Protein AF-0000000065937786 (afdb_homodimer)

Secondary structure (DSSP, 8-state):
--PEEPPTTSHHHHHTT-BS-GGG---TTPPTT--GGGBTTBS-TT--SEEEBTT-TTEEEETT-B-TT--B--/--PEEPPTTSHHHHHTT-BS-GGG---TTPPTT--GGGBTTBS-TT--SEEEBTT-TTEEEETT-B-TT--B--

pLDDT: mean 95.18, std 6.73, range [53.38, 98.88]

Sequence (148 aa):
AELERLSEDDATAQALSYTHDASGVTHDSYQEGSRCSNCLLYSNPDAKDWGPCSVFPKHLVAEGGWCTAWVGRGAELERLSEDDATAQALSYTHDASGVTHDSYQEGSRCSNCLLYSNPDAKDWGPCSVFPKHLVAEGGWCTAWVGRG

Solvent-accessible surface area (backbone atoms only — not comparable to full-atom values): 8343 Å² total; per-residue (Å²): 129,86,64,46,73,60,53,64,80,37,70,65,30,51,75,36,60,34,38,64,55,34,90,73,68,78,54,88,85,65,52,89,90,58,25,29,55,54,17,58,48,31,70,45,69,80,47,63,72,50,26,44,28,48,80,41,80,74,24,22,41,35,30,53,4,32,43,63,48,59,31,71,56,124,131,86,63,47,74,60,54,65,79,37,69,68,30,49,75,36,60,34,39,65,54,34,91,74,68,79,57,88,84,66,54,90,89,58,25,30,55,54,17,59,48,29,69,45,69,80,47,66,72,49,26,45,29,49,80,42,80,76,25,22,41,36,28,52,4,31,43,62,48,60,33,70,57,126

Structure (mmCIF, N/CA/C/O backbone):
data_AF-0000000065937786-model_v1
#
loop_
_entity.id
_entity.type
_entity.pdbx_description
1 polymer 'High-potential iron-sulfur protein isozyme 2'
#
loop_
_atom_site.group_PDB
_atom_site.id
_atom_site.type_symbol
_atom_site.label_atom_id
_atom_site.label_alt_id
_atom_site.label_comp_id
_atom_site.label_asym_id
_atom_site.label_entity_id
_atom_site.label_seq_id
_atom_site.pdbx_PDB_ins_code
_atom_site.Cartn_x
_atom_site.Cartn_y
_atom_site.Cartn_z
_atom_site.occupancy
_atom_site.B_iso_or_equiv
_atom_site.auth_seq_id
_atom_site.auth_comp_id
_atom_site.auth_asym_id
_atom_site.auth_atom_id
_atom_site.pdbx_PDB_model_num
ATOM 1 N N . ALA A 1 1 ? 18.547 14.867 -1.428 1 53.56 1 ALA A N 1
ATOM 2 C CA . ALA A 1 1 ? 17.734 16.078 -1.49 1 53.56 1 ALA A CA 1
ATOM 3 C C . ALA A 1 1 ? 16.484 15.938 -0.627 1 53.56 1 ALA A C 1
ATOM 5 O O . ALA A 1 1 ? 15.977 14.828 -0.422 1 53.56 1 ALA A O 1
ATOM 6 N N . GLU A 1 2 ? 16.078 16.906 0.134 1 79.88 2 GLU A N 1
ATOM 7 C CA . GLU A 1 2 ? 14.938 16.859 1.046 1 79.88 2 GLU A CA 1
ATOM 8 C C . GLU A 1 2 ? 13.633 16.609 0.29 1 79.88 2 GLU A C 1
ATOM 10 O O . GLU A 1 2 ? 13.344 17.297 -0.7 1 79.88 2 GLU A O 1
ATOM 15 N N . LEU A 1 3 ? 12.992 15.547 0.457 1 91.69 3 LEU A N 1
ATOM 16 C CA . LEU A 1 3 ? 11.75 15.258 -0.248 1 91.69 3 LEU A CA 1
ATOM 17 C C . LEU A 1 3 ? 10.688 16.297 0.075 1 91.69 3 LEU A C 1
ATOM 19 O O . LEU A 1 3 ? 10.625 16.797 1.199 1 91.69 3 LEU A O 1
ATOM 23 N N . GLU A 1 4 ? 9.93 16.75 -0.916 1 97.12 4 GLU A N 1
ATOM 24 C CA . GLU A 1 4 ? 8.844 17.703 -0.736 1 97.12 4 GLU A CA 1
ATOM 25 C C . GLU A 1 4 ? 7.598 17.031 -0.17 1 97.12 4 GLU A C 1
ATOM 27 O O . GLU A 1 4 ? 7.434 15.812 -0.294 1 97.12 4 GLU A O 1
ATOM 32 N N . ARG A 1 5 ? 6.754 17.875 0.483 1 98.38 5 ARG A N 1
ATOM 33 C CA . ARG A 1 5 ? 5.461 17.406 0.96 1 98.38 5 ARG A CA 1
ATOM 34 C C . ARG A 1 5 ? 4.527 17.094 -0.206 1 98.38 5 ARG A C 1
ATOM 36 O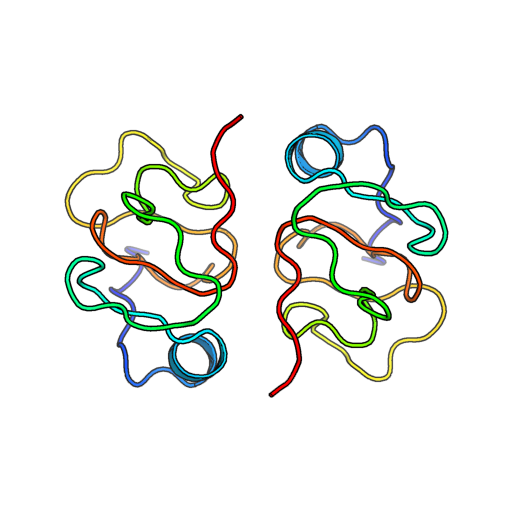 O . ARG A 1 5 ? 4.477 17.844 -1.184 1 98.38 5 ARG A O 1
ATOM 43 N N . LEU A 1 6 ? 3.865 15.984 -0.044 1 98.56 6 LEU A N 1
ATOM 44 C CA . LEU A 1 6 ? 2.895 15.609 -1.065 1 98.56 6 LEU A CA 1
ATOM 45 C C . LEU A 1 6 ? 1.737 16.594 -1.111 1 98.56 6 LEU A C 1
ATOM 47 O O . LEU A 1 6 ? 1.203 16.984 -0.069 1 98.56 6 LEU A O 1
ATOM 51 N N . SER A 1 7 ? 1.433 17.094 -2.352 1 98.62 7 SER A N 1
ATOM 52 C CA . SER A 1 7 ? 0.224 17.875 -2.541 1 98.62 7 SER A CA 1
ATOM 53 C C . SER A 1 7 ? -1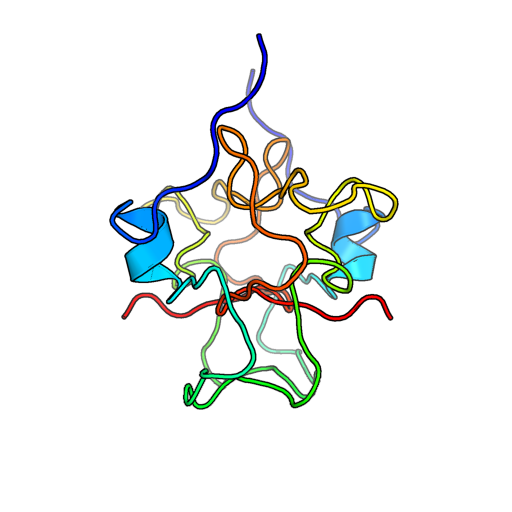.003 16.984 -2.709 1 98.62 7 SER A C 1
ATOM 55 O O . SER A 1 7 ? -0.942 15.961 -3.385 1 98.62 7 SER A O 1
ATOM 57 N N . GLU A 1 8 ? -2.164 17.391 -2.137 1 98.31 8 GLU A N 1
ATOM 58 C CA . GLU A 1 8 ? -3.41 16.656 -2.34 1 98.31 8 GLU A CA 1
ATOM 59 C C . GLU A 1 8 ? -3.902 16.797 -3.777 1 98.31 8 GLU A C 1
ATOM 61 O O . GLU A 1 8 ? -4.773 16.047 -4.215 1 98.31 8 GLU A O 1
ATOM 66 N N . ASP A 1 9 ? -3.268 17.688 -4.543 1 98 9 ASP A N 1
ATOM 67 C CA . ASP A 1 9 ? -3.633 17.891 -5.945 1 98 9 ASP A CA 1
ATOM 68 C C . ASP A 1 9 ? -2.787 17.016 -6.863 1 98 9 ASP A C 1
ATOM 70 O O . ASP A 1 9 ? -3.023 16.953 -8.07 1 98 9 ASP A O 1
ATOM 74 N N . ASP A 1 10 ? -1.775 16.359 -6.336 1 97.12 10 ASP A N 1
ATOM 75 C CA . ASP A 1 10 ? -1 15.391 -7.105 1 97.12 10 ASP A CA 1
ATOM 76 C C . ASP A 1 10 ? -1.903 14.328 -7.715 1 97.12 10 ASP A C 1
ATOM 78 O O . ASP A 1 10 ? -2.816 13.828 -7.055 1 97.12 10 ASP A O 1
ATOM 82 N N . ALA A 1 11 ? -1.604 13.906 -9.008 1 94.88 11 ALA A N 1
ATOM 83 C CA . ALA A 1 11 ? -2.463 12.961 -9.719 1 94.88 11 ALA A CA 1
ATOM 84 C C . ALA A 1 11 ? -2.537 11.625 -8.977 1 94.88 11 ALA A C 1
ATOM 86 O O . ALA A 1 11 ? -3.617 11.047 -8.836 1 94.88 11 ALA A O 1
ATOM 87 N N . THR A 1 12 ? -1.466 11.148 -8.492 1 94.06 12 THR A N 1
ATOM 88 C CA . THR A 1 12 ? -1.461 9.883 -7.766 1 94.06 12 THR A CA 1
ATOM 89 C C . THR A 1 12 ? -2.17 10.023 -6.422 1 94.06 12 THR A C 1
ATOM 91 O O . THR A 1 12 ? -2.902 9.125 -6 1 94.06 12 THR A O 1
ATOM 94 N N . ALA A 1 13 ? -1.98 11.133 -5.785 1 97.31 13 ALA A N 1
ATOM 95 C CA . ALA A 1 13 ? -2.68 11.398 -4.531 1 97.31 13 ALA A CA 1
ATOM 96 C C . ALA A 1 13 ? -4.191 11.352 -4.727 1 97.31 13 ALA A C 1
ATOM 98 O O . ALA A 1 13 ? -4.906 10.719 -3.943 1 97.31 13 ALA A O 1
ATOM 99 N N . GLN A 1 14 ? -4.613 11.992 -5.824 1 96.69 14 GLN A N 1
ATOM 100 C CA . GLN A 1 14 ? -6.043 12.008 -6.117 1 96.69 14 GLN A CA 1
ATOM 101 C C . GLN A 1 14 ? -6.547 10.602 -6.449 1 96.69 14 GLN A C 1
ATOM 103 O O . GLN A 1 14 ? -7.617 10.195 -5.984 1 96.69 14 GLN A O 1
ATOM 108 N N . ALA A 1 15 ? -5.77 9.852 -7.207 1 94.31 15 ALA A N 1
ATOM 109 C CA . ALA A 1 15 ? -6.152 8.5 -7.594 1 94.31 15 ALA A CA 1
ATOM 110 C C . ALA A 1 15 ? -6.309 7.598 -6.371 1 94.31 15 ALA A C 1
ATOM 112 O O . ALA A 1 15 ? -7.18 6.727 -6.34 1 94.31 15 ALA A O 1
ATOM 113 N N . LEU A 1 16 ? -5.605 7.891 -5.293 1 96.75 16 LEU A N 1
ATOM 114 C CA . LEU A 1 16 ? -5.621 7.07 -4.086 1 96.75 16 LEU A CA 1
ATOM 115 C C . LEU A 1 16 ? -6.449 7.727 -2.99 1 96.75 16 LEU A C 1
ATOM 117 O O . LEU A 1 16 ? -6.43 7.285 -1.839 1 96.75 16 LEU A O 1
ATOM 121 N N . SER A 1 17 ? -7.078 8.906 -3.248 1 97.56 17 SER A N 1
ATOM 122 C CA . SER A 1 17 ? -7.895 9.648 -2.293 1 97.56 17 SER A CA 1
ATOM 123 C C . SER A 1 17 ? -7.074 10.094 -1.088 1 97.56 17 SER A C 1
ATOM 125 O O . SER A 1 17 ? -7.551 10.039 0.048 1 97.56 17 SER A O 1
ATOM 127 N N . TYR A 1 18 ? -5.922 10.367 -1.372 1 98.25 18 TYR A N 1
ATOM 128 C CA . TYR A 1 18 ? -5.043 10.82 -0.297 1 98.25 18 TYR A CA 1
ATOM 129 C C . TYR A 1 18 ? -5.539 12.125 0.303 1 98.25 18 TYR A C 1
ATOM 131 O O . TYR A 1 18 ? -6 13.016 -0.419 1 98.25 18 TYR A O 1
ATOM 139 N N . THR A 1 19 ? -5.336 12.305 1.628 1 98.88 19 THR A N 1
ATOM 140 C CA . THR A 1 19 ? -5.609 13.531 2.367 1 98.88 19 THR A CA 1
ATOM 141 C C . THR A 1 19 ? -4.578 13.734 3.475 1 98.88 19 THR A C 1
ATOM 143 O O . THR A 1 19 ? -4.051 12.766 4.023 1 98.88 19 THR A O 1
ATOM 146 N N . HIS A 1 20 ? -4.32 15.023 3.846 1 98.75 20 HIS A N 1
ATOM 147 C CA . HIS A 1 20 ? -3.395 15.328 4.934 1 98.75 20 HIS A CA 1
ATOM 148 C C . HIS A 1 20 ? -4.012 15.008 6.289 1 98.75 20 HIS A C 1
ATOM 150 O O . HIS A 1 20 ? -3.301 14.922 7.293 1 98.75 20 HIS A O 1
ATOM 156 N N . ASP A 1 21 ? -5.316 14.953 6.281 1 98.69 21 ASP A N 1
ATOM 157 C CA . ASP A 1 21 ? -6.051 14.805 7.531 1 98.69 21 ASP A CA 1
ATOM 158 C C . ASP A 1 21 ? -7.082 13.68 7.43 1 98.69 21 ASP A C 1
ATOM 160 O O . ASP A 1 21 ? -8.117 13.844 6.785 1 98.69 21 ASP A O 1
ATOM 164 N N . ALA A 1 22 ? -6.875 12.609 8.195 1 98.56 22 ALA A N 1
ATOM 165 C CA . ALA A 1 22 ? -7.699 11.406 8.133 1 98.56 22 ALA A CA 1
ATOM 166 C C . ALA A 1 22 ? -9.039 11.625 8.828 1 98.56 22 ALA A C 1
ATOM 168 O O . ALA A 1 22 ? -9.984 10.859 8.625 1 98.56 22 ALA A O 1
ATOM 169 N N . SER A 1 23 ? -9.109 12.539 9.695 1 97.81 23 SER A N 1
ATOM 170 C CA . SER A 1 23 ? -10.297 12.703 10.523 1 97.81 23 SER A CA 1
ATOM 171 C C . SER A 1 23 ? -11.523 13.023 9.672 1 97.81 23 SER A C 1
ATOM 173 O O . SER A 1 23 ? -12.656 12.859 10.125 1 97.81 23 SER A O 1
ATOM 175 N N . GLY A 1 24 ? -11.375 13.398 8.43 1 96.19 24 GLY A N 1
ATOM 176 C CA . GLY A 1 24 ? -12.477 13.773 7.562 1 96.19 24 GLY A CA 1
ATOM 177 C C . GLY A 1 24 ? -12.758 12.75 6.48 1 96.19 24 GLY A C 1
ATOM 178 O O . GLY A 1 24 ? -13.586 12.984 5.594 1 96.19 24 GLY A O 1
ATOM 179 N N . VAL A 1 25 ? -12.242 11.602 6.578 1 97.75 25 VAL A N 1
ATOM 180 C CA . VAL A 1 25 ? -12.352 10.625 5.496 1 97.75 25 VAL A CA 1
ATOM 181 C C . VAL A 1 25 ? -13.703 9.922 5.574 1 97.75 25 VAL A C 1
ATOM 183 O O . VAL A 1 25 ? -14.117 9.484 6.645 1 97.75 25 VAL A O 1
ATOM 186 N N . THR A 1 26 ? -14.336 9.867 4.398 1 96.75 26 THR A N 1
ATOM 187 C CA . THR A 1 26 ? -15.625 9.195 4.301 1 96.75 26 THR A CA 1
ATOM 188 C C . THR A 1 26 ? -15.57 8.07 3.27 1 96.75 26 THR A C 1
ATOM 190 O O . THR A 1 26 ? -16.609 7.531 2.881 1 96.75 26 THR A O 1
ATOM 193 N N . HIS A 1 27 ? -14.484 7.688 2.855 1 95.19 27 HIS A N 1
ATOM 194 C CA . HIS A 1 27 ? -14.289 6.637 1.865 1 95.19 27 HIS A CA 1
ATOM 195 C C . HIS A 1 27 ? -14.727 5.277 2.412 1 95.19 27 HIS A C 1
ATOM 197 O O . HIS A 1 27 ? -14.484 4.973 3.582 1 95.19 27 HIS A O 1
ATOM 203 N N . ASP A 1 28 ? -15.211 4.406 1.614 1 92.31 28 ASP A N 1
ATOM 204 C CA . ASP A 1 28 ? -15.758 3.117 2.023 1 92.31 28 ASP A CA 1
ATOM 205 C C . ASP A 1 28 ? -14.672 2.223 2.623 1 92.31 28 ASP A C 1
ATOM 207 O O . ASP A 1 28 ? -14.953 1.399 3.496 1 92.31 28 ASP A O 1
ATOM 211 N N . SER A 1 29 ? -13.492 2.336 2.184 1 90.81 29 SER A N 1
ATOM 212 C CA . SER A 1 29 ? -12.414 1.463 2.625 1 90.81 29 SER A CA 1
ATOM 213 C C . SER A 1 29 ? -11.742 2.004 3.883 1 90.81 29 SER A C 1
ATOM 215 O O . SER A 1 29 ? -10.82 1.381 4.422 1 90.81 29 SER A O 1
ATOM 217 N N . TYR A 1 30 ? -12.188 3.188 4.363 1 95.75 30 TYR A N 1
ATOM 218 C CA . TYR A 1 30 ? -11.57 3.799 5.535 1 95.75 30 TYR A CA 1
ATOM 219 C C . TYR A 1 30 ? -11.852 2.977 6.789 1 95.75 30 TYR A C 1
ATOM 221 O O . TYR A 1 30 ? -12.992 2.6 7.047 1 95.75 30 TYR A O 1
ATOM 229 N N . GLN A 1 31 ? -10.812 2.629 7.492 1 94.31 31 GLN A N 1
ATOM 230 C CA . GLN A 1 31 ? -10.914 2.018 8.812 1 94.31 31 GLN A CA 1
ATOM 231 C C . GLN A 1 31 ? -10.695 3.051 9.914 1 94.31 31 GLN A C 1
ATOM 233 O O . GLN A 1 31 ? -9.688 3.762 9.922 1 94.31 31 GLN A O 1
ATOM 238 N N . GLU A 1 32 ? -11.617 3.109 10.828 1 96.06 32 GLU A N 1
ATOM 239 C CA . GLU A 1 32 ? -11.516 4.082 11.914 1 96.06 32 GLU A CA 1
ATOM 240 C C . GLU A 1 32 ? -10.148 4.035 12.578 1 96.06 32 GLU A C 1
ATOM 242 O O . GLU A 1 32 ? -9.617 2.955 12.859 1 96.06 32 GLU A O 1
ATOM 247 N N . GLY A 1 33 ? -9.555 5.227 12.688 1 97.25 33 GLY A N 1
ATOM 248 C CA . GLY A 1 33 ? -8.266 5.332 13.344 1 97.25 33 GLY A CA 1
ATOM 249 C C . GLY A 1 33 ? -7.094 5.141 12.398 1 97.25 33 GLY A C 1
ATOM 250 O O . GLY A 1 33 ? -5.941 5.379 12.766 1 97.25 33 GLY A O 1
ATOM 251 N N . SER A 1 34 ? -7.324 4.645 11.18 1 97.88 34 SER A N 1
ATOM 252 C CA . SER A 1 34 ? -6.266 4.449 10.195 1 97.88 34 SER A CA 1
ATOM 253 C C . SER A 1 34 ? -5.672 5.781 9.75 1 97.88 34 SER A C 1
ATOM 255 O O . SER A 1 34 ? -6.402 6.742 9.5 1 97.88 34 SER A O 1
ATOM 257 N N . ARG A 1 35 ? -4.359 5.863 9.719 1 97.94 35 ARG A N 1
ATOM 258 C CA . ARG A 1 35 ? -3.602 7.043 9.312 1 97.94 35 ARG A CA 1
ATOM 259 C C . ARG A 1 35 ? -2.215 6.652 8.812 1 97.94 35 ARG A C 1
ATOM 261 O O . ARG A 1 35 ? -1.769 5.523 9.016 1 97.94 35 ARG A O 1
ATOM 268 N N . CYS A 1 36 ? -1.5 7.531 8.195 1 98.38 36 CYS A N 1
ATOM 269 C CA . CYS A 1 36 ? -0.189 7.258 7.617 1 98.38 36 CYS A CA 1
ATOM 270 C C . CYS A 1 36 ? 0.768 6.711 8.672 1 98.38 36 CYS A C 1
ATOM 272 O O . CYS A 1 36 ? 1.501 5.754 8.414 1 98.38 36 CYS A O 1
ATOM 274 N N . SER A 1 37 ? 0.744 7.293 9.828 1 97.31 37 SER A N 1
ATOM 275 C CA . SER A 1 37 ? 1.74 6.957 10.836 1 97.31 37 SER A CA 1
ATOM 276 C C . SER A 1 37 ? 1.615 5.504 11.273 1 97.31 37 SER A C 1
ATOM 278 O O . SER A 1 37 ? 2.551 4.938 11.852 1 97.31 37 SER A O 1
ATOM 280 N N . ASN A 1 38 ? 0.456 4.918 11.078 1 97.06 38 ASN A N 1
ATOM 281 C CA . ASN A 1 38 ? 0.312 3.518 11.461 1 97.06 38 ASN A CA 1
ATOM 282 C C . ASN A 1 38 ? 0.094 2.625 10.25 1 97.06 38 ASN A C 1
ATOM 284 O O . ASN A 1 38 ? -0.442 1.521 10.367 1 97.06 38 ASN A O 1
ATOM 288 N N . CYS A 1 39 ? 0.426 3.109 9.172 1 97.31 39 CYS A N 1
ATOM 289 C CA . CYS A 1 39 ? 0.405 2.395 7.902 1 97.31 39 CYS A CA 1
ATOM 290 C C . CYS A 1 39 ? 1.725 1.669 7.66 1 97.31 39 CYS A C 1
ATOM 292 O O . CYS A 1 39 ? 2.797 2.234 7.883 1 97.31 39 CYS A O 1
ATOM 294 N N . LEU A 1 40 ? 1.656 0.406 7.184 1 95.94 40 LEU A N 1
ATOM 295 C CA . LEU A 1 40 ? 2.844 -0.384 6.879 1 95.94 40 LEU A CA 1
ATOM 296 C C . LEU A 1 40 ? 3.689 0.296 5.809 1 95.94 40 LEU A C 1
ATOM 298 O O . LEU A 1 40 ? 4.91 0.13 5.777 1 95.94 40 LEU A O 1
ATOM 302 N N . LEU A 1 41 ? 3.109 1.094 4.938 1 96.75 41 LEU A N 1
ATOM 303 C CA . LEU A 1 41 ? 3.793 1.713 3.807 1 96.75 41 LEU A CA 1
ATOM 304 C C . LEU A 1 41 ? 4.48 3.006 4.23 1 96.75 41 LEU A C 1
ATOM 306 O O . LEU A 1 41 ? 5.305 3.549 3.488 1 96.75 41 LEU A O 1
ATOM 310 N N . TYR A 1 42 ? 4.09 3.51 5.449 1 97.06 42 TYR A N 1
ATOM 311 C CA . TYR A 1 42 ? 4.84 4.578 6.098 1 97.06 42 TYR A CA 1
ATOM 312 C C . TYR A 1 42 ? 6.203 4.086 6.562 1 97.06 42 TYR A C 1
ATOM 314 O O . TYR A 1 42 ? 6.32 3.467 7.621 1 97.06 42 TYR A O 1
ATOM 322 N N . SER A 1 43 ? 7.27 4.344 5.797 1 93.31 43 SER A N 1
ATOM 323 C CA . SER A 1 43 ? 8.5 3.564 5.84 1 93.31 43 SER A CA 1
ATOM 324 C C . SER A 1 43 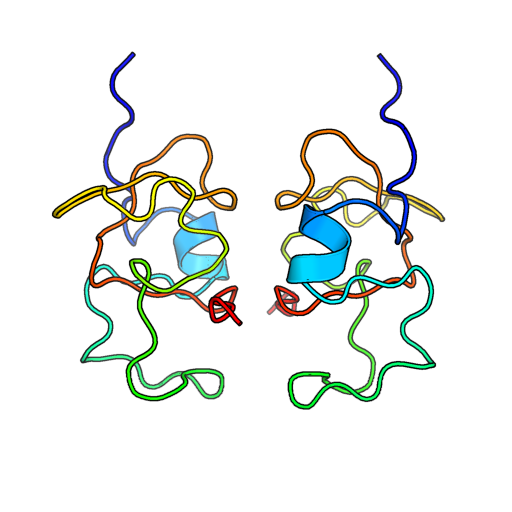? 9.359 3.955 7.035 1 93.31 43 SER A C 1
ATOM 326 O O . SER A 1 43 ? 10.281 3.221 7.414 1 93.31 43 SER A O 1
ATOM 328 N N . ASN A 1 44 ? 9.227 5.055 7.555 1 94.06 44 ASN A N 1
ATOM 329 C CA . ASN A 1 44 ? 9.852 5.445 8.812 1 94.06 44 ASN A CA 1
ATOM 330 C C . ASN A 1 44 ? 8.812 5.707 9.898 1 94.06 44 ASN A C 1
ATOM 332 O O . ASN A 1 44 ? 8.289 6.82 10.008 1 94.06 44 ASN A O 1
ATOM 336 N N . PRO A 1 45 ? 8.547 4.699 10.75 1 90.38 45 PRO A N 1
ATOM 337 C CA . PRO A 1 45 ? 7.461 4.82 11.734 1 90.38 45 PRO A CA 1
ATOM 338 C C . PRO A 1 45 ? 7.719 5.914 12.766 1 90.38 45 PRO A C 1
ATOM 340 O O . PRO A 1 45 ? 6.785 6.371 13.43 1 90.38 45 PRO A O 1
ATOM 343 N N . ASP A 1 46 ? 8.906 6.422 12.867 1 93.81 46 ASP A N 1
ATOM 344 C CA . ASP A 1 46 ? 9.25 7.398 13.898 1 93.81 46 ASP A CA 1
ATOM 345 C C . ASP A 1 46 ? 9.211 8.82 13.336 1 93.81 46 ASP A C 1
ATOM 347 O O . ASP A 1 46 ? 9.398 9.789 14.07 1 93.81 46 ASP A O 1
ATOM 351 N N . ALA A 1 47 ? 8.992 8.922 12.047 1 95.31 47 ALA A N 1
ATOM 352 C CA . ALA A 1 47 ? 8.906 10.258 11.453 1 95.31 47 ALA A CA 1
ATOM 353 C C . ALA A 1 47 ? 7.707 11.023 12 1 95.31 47 ALA A C 1
ATOM 355 O O . ALA A 1 47 ? 6.598 10.492 12.078 1 95.31 47 ALA A O 1
ATOM 356 N N . LYS A 1 48 ? 8.008 12.312 12.336 1 95.62 48 LYS A N 1
ATOM 357 C CA . LYS A 1 48 ? 6.953 13.156 12.898 1 95.62 48 LYS A CA 1
ATOM 358 C C . LYS A 1 48 ? 6.488 14.203 11.883 1 95.62 48 LYS A C 1
ATOM 360 O O . LYS A 1 48 ? 7.262 14.625 11.023 1 95.62 48 LYS A O 1
ATOM 365 N N . ASP A 1 49 ? 5.145 14.609 11.984 1 97.38 49 ASP A N 1
ATOM 366 C CA . ASP A 1 49 ? 4.473 15.609 11.172 1 97.38 49 ASP A CA 1
ATOM 367 C C . ASP A 1 49 ? 4.371 15.164 9.711 1 97.38 49 ASP A C 1
ATOM 369 O O . ASP A 1 49 ? 3.27 15.039 9.172 1 97.38 49 ASP A O 1
ATOM 373 N N . TRP A 1 50 ? 5.598 14.914 9.102 1 98.44 50 TRP A N 1
ATOM 374 C CA . TRP A 1 50 ? 5.684 14.43 7.73 1 98.44 50 TRP A CA 1
ATOM 375 C C . TRP A 1 50 ? 6.719 13.32 7.609 1 98.44 50 TRP A C 1
ATOM 377 O O . TRP A 1 50 ? 7.789 13.383 8.227 1 98.44 50 TRP A O 1
ATOM 387 N N . GLY A 1 51 ? 6.375 12.188 6.852 1 98.12 51 GLY A N 1
ATOM 388 C CA . GLY A 1 51 ? 7.273 11.047 6.727 1 98.12 51 GLY A CA 1
ATOM 389 C C . GLY A 1 51 ? 7.199 10.375 5.371 1 98.12 51 GLY A C 1
ATOM 390 O O . GLY A 1 51 ? 6.328 10.695 4.562 1 98.12 51 GLY A O 1
ATOM 391 N N . PRO A 1 52 ? 8.172 9.492 5.102 1 97.62 52 PRO A N 1
ATOM 392 C CA . PRO A 1 52 ? 8.25 8.789 3.818 1 97.62 52 PRO A CA 1
ATOM 393 C C . PRO A 1 52 ? 7.219 7.676 3.688 1 97.62 52 PRO A C 1
ATOM 395 O O . PRO A 1 52 ? 6.809 7.09 4.695 1 97.62 52 PRO A O 1
ATOM 398 N N . CYS A 1 53 ? 6.852 7.465 2.445 1 97.38 53 CYS A N 1
ATOM 399 C CA . CYS A 1 53 ? 5.875 6.441 2.094 1 97.38 53 CYS A CA 1
ATOM 400 C C . CYS A 1 53 ? 6.301 5.688 0.838 1 97.38 53 CYS A C 1
ATOM 402 O O . CYS A 1 53 ? 6.727 6.301 -0.143 1 97.38 53 CYS A O 1
ATOM 404 N N . SER A 1 54 ? 6.105 4.383 0.831 1 94.5 54 SER A N 1
ATOM 405 C CA . SER A 1 54 ? 6.527 3.537 -0.281 1 94.5 54 SER A CA 1
ATOM 406 C C . SER A 1 54 ? 5.723 3.838 -1.541 1 94.5 54 SER A C 1
ATOM 408 O O . SER A 1 54 ? 6.227 3.686 -2.656 1 94.5 54 SER A O 1
ATOM 410 N N . VAL A 1 55 ? 4.5 4.312 -1.37 1 95.69 55 VAL A N 1
ATOM 411 C CA . VAL A 1 55 ? 3.605 4.57 -2.492 1 95.69 55 VAL A CA 1
ATOM 412 C C . VAL A 1 55 ? 3.943 5.918 -3.125 1 95.69 55 VAL A C 1
ATOM 414 O O . VAL A 1 55 ? 3.615 6.164 -4.289 1 95.69 55 VAL A O 1
ATOM 417 N N . PHE A 1 56 ? 4.496 6.797 -2.377 1 96.25 56 PHE A N 1
ATOM 418 C CA . PHE A 1 56 ? 4.895 8.125 -2.824 1 96.25 56 PHE A CA 1
ATOM 419 C C . PHE A 1 56 ? 6.387 8.344 -2.611 1 96.25 56 PHE A C 1
ATOM 421 O O . PHE A 1 56 ? 6.789 9.219 -1.845 1 96.25 56 PHE A O 1
ATOM 428 N N . PRO A 1 57 ? 7.234 7.688 -3.5 1 93.56 57 PRO A N 1
ATOM 429 C CA . PRO A 1 57 ? 8.672 7.668 -3.211 1 93.56 57 PRO A CA 1
ATOM 430 C C . PRO A 1 57 ? 9.328 9.031 -3.404 1 93.56 57 PRO A C 1
ATOM 432 O O . PRO A 1 57 ? 10.445 9.258 -2.926 1 93.56 57 PRO A O 1
ATOM 435 N N . LYS A 1 58 ? 8.641 9.961 -3.963 1 94.19 58 LYS A N 1
ATOM 436 C CA . LYS A 1 58 ? 9.25 11.25 -4.254 1 94.19 58 LYS A CA 1
ATOM 437 C C . LYS A 1 58 ? 8.695 12.344 -3.338 1 94.19 58 LYS A C 1
ATOM 439 O O . LYS A 1 58 ? 8.93 13.531 -3.564 1 94.19 58 LYS A O 1
ATOM 444 N N . HIS A 1 59 ? 7.961 11.898 -2.289 1 97.94 59 HIS A N 1
ATOM 445 C CA . HIS A 1 59 ? 7.301 12.891 -1.44 1 97.94 59 HIS A CA 1
ATOM 446 C C . HIS A 1 59 ? 7.266 12.43 0.013 1 97.94 59 HIS A C 1
ATOM 448 O O . HIS A 1 59 ? 7.477 11.25 0.301 1 97.94 59 HIS A O 1
ATOM 454 N N . LEU A 1 60 ? 7.07 13.383 0.876 1 98.56 60 LEU A N 1
ATOM 455 C CA . LEU A 1 60 ? 6.645 13.117 2.246 1 98.56 60 LEU A CA 1
ATOM 456 C C . LEU A 1 60 ? 5.129 13.203 2.371 1 98.56 60 LEU A C 1
ATOM 458 O O . LEU A 1 60 ? 4.496 14.055 1.745 1 98.56 60 LEU A O 1
ATOM 462 N N . VAL A 1 61 ? 4.594 12.344 3.213 1 98.75 61 VAL A N 1
ATOM 463 C CA . VAL A 1 61 ? 3.16 12.383 3.49 1 98.75 61 VAL A CA 1
ATOM 464 C C . VAL A 1 61 ? 2.926 12.82 4.934 1 98.75 61 VAL A C 1
ATOM 466 O O . VAL A 1 61 ? 3.801 12.664 5.789 1 98.75 61 VAL A O 1
ATOM 469 N N . ALA A 1 62 ? 1.747 13.406 5.195 1 98.81 62 ALA A N 1
ATOM 470 C CA . ALA A 1 62 ? 1.4 13.828 6.551 1 98.81 62 ALA A CA 1
ATOM 471 C C . ALA A 1 62 ? 1.235 12.617 7.473 1 98.81 62 ALA A C 1
ATOM 473 O O . ALA A 1 62 ? 0.583 11.641 7.109 1 98.81 62 ALA A O 1
ATOM 474 N N . GLU A 1 63 ? 1.729 12.742 8.688 1 98.19 63 GLU A N 1
ATOM 475 C CA . GLU A 1 63 ? 1.612 11.672 9.68 1 98.19 63 GLU A CA 1
ATOM 476 C C . GLU A 1 63 ? 0.15 11.328 9.953 1 98.19 63 GLU A C 1
ATOM 478 O O . GLU A 1 63 ? -0.191 10.164 10.172 1 98.19 63 GLU A O 1
ATOM 483 N N . GLY A 1 64 ? -0.699 12.359 9.945 1 98.38 64 GLY A N 1
ATOM 484 C CA . GLY A 1 64 ? -2.117 12.195 10.219 1 98.38 64 GLY A CA 1
ATOM 485 C C . GLY A 1 64 ? -2.949 11.984 8.969 1 98.38 64 GLY A C 1
ATOM 486 O O . GLY A 1 64 ? -4.18 12 9.023 1 98.38 64 GLY A O 1
ATOM 487 N N . GLY A 1 65 ? -2.266 11.766 7.816 1 98.75 65 GLY A N 1
ATOM 488 C CA . GLY A 1 65 ? -2.963 11.578 6.555 1 98.75 65 GLY A CA 1
ATOM 489 C C . GLY A 1 65 ? -3.439 10.156 6.34 1 98.75 65 GLY A C 1
ATOM 490 O O . GLY A 1 65 ? -3.441 9.352 7.273 1 98.75 65 GLY A O 1
ATOM 491 N N . TRP A 1 66 ? -3.98 10.031 5.191 1 98.75 66 TRP A N 1
ATOM 492 C CA . TRP A 1 66 ? -4.504 8.727 4.824 1 98.75 66 TRP A CA 1
ATOM 493 C C . TRP A 1 66 ? -4.676 8.609 3.312 1 98.75 66 TRP A C 1
ATOM 495 O O . TRP A 1 66 ? -4.961 9.602 2.637 1 98.75 66 TRP A O 1
ATOM 505 N N . CYS A 1 67 ? -4.629 7.379 2.852 1 98.38 67 CYS A N 1
ATOM 506 C CA . CYS A 1 67 ? -5.031 7.055 1.487 1 98.38 67 CYS A CA 1
ATOM 507 C C . CYS A 1 67 ? -5.625 5.656 1.412 1 98.38 67 CYS A C 1
ATOM 509 O O . CYS A 1 67 ? -5.594 4.91 2.393 1 98.38 67 CYS A O 1
ATOM 511 N N . THR A 1 68 ? -6.082 5.254 0.219 1 96.38 68 THR A N 1
ATOM 512 C CA . THR A 1 68 ? -6.824 4.008 0.063 1 96.38 68 THR A CA 1
ATOM 513 C C . THR A 1 68 ? -5.883 2.811 0.093 1 96.38 68 THR A C 1
ATOM 515 O O . THR A 1 68 ? -6.324 1.67 0.256 1 96.38 68 THR A O 1
ATOM 518 N N . ALA A 1 69 ? -4.605 2.994 -0.076 1 96.56 69 ALA A N 1
ATOM 519 C CA . ALA A 1 69 ? -3.65 1.89 -0.043 1 96.56 69 ALA A CA 1
ATOM 520 C C . ALA A 1 69 ? -3.244 1.558 1.391 1 96.56 69 ALA A C 1
ATOM 522 O O . ALA A 1 69 ? -2.404 0.684 1.617 1 96.56 69 ALA A O 1
ATOM 523 N N . TRP A 1 70 ? -3.85 2.225 2.379 1 96.94 70 TRP A N 1
ATOM 524 C CA . TRP A 1 70 ? -3.504 2.027 3.783 1 96.94 70 TRP A CA 1
ATOM 525 C C . TRP A 1 70 ? -3.607 0.556 4.168 1 96.94 70 TRP A C 1
ATOM 527 O O . TRP A 1 70 ? -4.594 -0.108 3.848 1 96.94 70 TRP A O 1
ATOM 537 N N . VAL A 1 71 ? -2.539 0.137 4.75 1 94.44 71 VAL A N 1
ATOM 538 C CA . VAL A 1 71 ? -2.49 -1.202 5.328 1 94.44 71 VAL A CA 1
ATOM 539 C C . VAL A 1 71 ? -1.964 -1.129 6.762 1 94.44 71 VAL A C 1
ATOM 541 O O . VAL A 1 71 ? -0.918 -0.526 7.016 1 94.44 71 VAL A O 1
ATOM 544 N N . GLY A 1 72 ? -2.758 -1.658 7.676 1 93.19 72 GLY A N 1
ATOM 545 C CA . GLY A 1 72 ? -2.334 -1.645 9.07 1 93.19 72 GLY A CA 1
ATOM 546 C C . GLY A 1 72 ? -1.047 -2.408 9.305 1 93.19 72 GLY A C 1
ATOM 547 O O . GLY A 1 72 ? -0.766 -3.395 8.625 1 93.19 72 GLY A O 1
ATOM 548 N N . ARG A 1 73 ? -0.253 -1.844 10.305 1 85.94 73 ARG A N 1
ATOM 549 C CA . ARG A 1 73 ? 0.921 -2.582 10.758 1 85.94 73 ARG A CA 1
ATOM 550 C C . ARG A 1 73 ? 0.52 -3.756 11.648 1 85.94 73 ARG A C 1
ATOM 552 O O . ARG A 1 73 ? -0.318 -3.609 12.539 1 85.94 73 ARG A O 1
ATOM 559 N N . GLY A 1 74 ? 0.235 -4.953 11.125 1 65.62 74 GLY A N 1
ATOM 560 C CA . GLY A 1 74 ? -0.062 -6.133 11.922 1 65.62 74 GLY A CA 1
ATOM 561 C C . GLY A 1 74 ? 0.158 -5.922 13.406 1 65.62 74 GLY A C 1
ATOM 562 O O . GLY A 1 74 ? 0.867 -4.996 13.805 1 65.62 74 GLY A O 1
ATOM 563 N N . ALA B 1 1 ? 18.516 -3.078 -15.32 1 53.38 1 ALA B N 1
ATOM 564 C CA . ALA B 1 1 ? 18.594 -4.496 -14.977 1 53.38 1 ALA B CA 1
ATOM 565 C C . ALA B 1 1 ? 17.203 -5.105 -14.828 1 53.38 1 ALA B C 1
ATOM 567 O O . ALA B 1 1 ? 16.25 -4.414 -14.461 1 53.38 1 ALA B O 1
ATOM 568 N N . GLU B 1 2 ? 16.922 -6.262 -15.359 1 80.38 2 GLU B N 1
ATOM 569 C CA . GLU B 1 2 ? 15.625 -6.918 -15.344 1 80.38 2 GLU B CA 1
ATOM 570 C C . GLU B 1 2 ? 15.156 -7.191 -13.922 1 80.38 2 GLU B C 1
ATOM 572 O O . GLU B 1 2 ? 15.906 -7.734 -13.109 1 80.38 2 GLU B O 1
ATOM 577 N N . LEU B 1 3 ? 14.156 -6.613 -13.484 1 91.88 3 LEU B N 1
ATOM 578 C CA . LEU B 1 3 ? 13.672 -6.824 -12.133 1 91.88 3 LEU B CA 1
ATOM 579 C C . LEU B 1 3 ? 13.297 -8.289 -11.914 1 91.88 3 LEU B C 1
ATOM 581 O O . LEU B 1 3 ? 12.805 -8.945 -12.828 1 91.88 3 LEU B O 1
ATO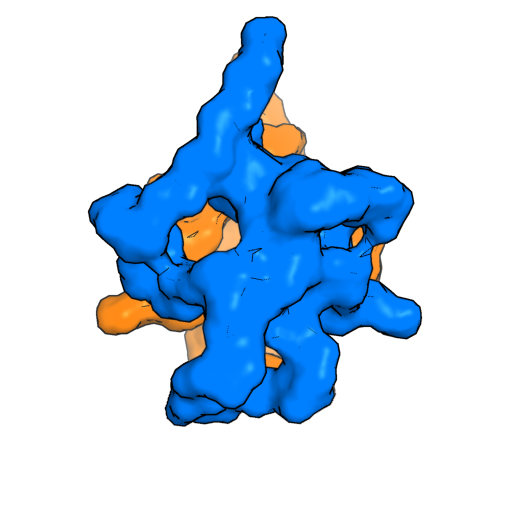M 585 N N . GLU B 1 4 ? 13.633 -8.836 -10.758 1 97.12 4 GLU B N 1
ATOM 586 C CA . GLU B 1 4 ? 13.289 -10.211 -10.406 1 97.12 4 GLU B CA 1
ATOM 587 C C . GLU B 1 4 ? 11.836 -10.312 -9.953 1 97.12 4 GLU B C 1
ATOM 589 O O . GLU B 1 4 ? 11.227 -9.32 -9.547 1 97.12 4 GLU B O 1
ATOM 594 N N . ARG B 1 5 ? 11.289 -11.602 -10.086 1 98.38 5 ARG B N 1
ATOM 595 C CA . ARG B 1 5 ? 9.953 -11.883 -9.578 1 98.38 5 ARG B CA 1
ATOM 596 C C . ARG B 1 5 ? 9.93 -11.852 -8.047 1 98.38 5 ARG B C 1
ATOM 598 O O . ARG B 1 5 ? 10.852 -12.352 -7.398 1 98.38 5 ARG B O 1
ATOM 605 N N . LEU B 1 6 ? 8.906 -11.234 -7.566 1 98.56 6 LEU B N 1
ATOM 606 C CA . LEU B 1 6 ? 8.734 -11.188 -6.117 1 98.56 6 LEU B CA 1
ATOM 607 C C . LEU B 1 6 ? 8.5 -12.586 -5.555 1 98.56 6 LEU B C 1
ATOM 609 O O . LEU B 1 6 ? 7.719 -13.359 -6.105 1 98.56 6 LEU B O 1
ATOM 613 N N . SER B 1 7 ? 9.305 -12.914 -4.5 1 98.62 7 SER B N 1
ATOM 614 C CA . SER B 1 7 ? 9.031 -14.133 -3.758 1 98.62 7 SER B CA 1
ATOM 615 C C . SER B 1 7 ? 7.938 -13.922 -2.717 1 98.62 7 SER B C 1
ATOM 617 O O . SER B 1 7 ? 7.902 -12.883 -2.049 1 98.62 7 SER B O 1
ATOM 619 N N . GLU B 1 8 ? 7.031 -14.953 -2.49 1 98.31 8 GLU B N 1
ATOM 620 C CA . GLU B 1 8 ? 6.023 -14.875 -1.437 1 98.31 8 GLU B CA 1
ATOM 621 C C . GLU B 1 8 ? 6.66 -14.969 -0.054 1 98.31 8 GLU B C 1
ATOM 623 O O . GLU B 1 8 ? 6.023 -14.656 0.953 1 98.31 8 GLU B O 1
ATOM 628 N N . ASP B 1 9 ? 7.973 -15.281 -0.045 1 98 9 ASP B N 1
ATOM 629 C CA . ASP B 1 9 ? 8.695 -15.375 1.22 1 98 9 ASP B CA 1
ATOM 630 C C . ASP B 1 9 ? 9.375 -14.055 1.565 1 98 9 ASP B C 1
ATOM 632 O O . ASP B 1 9 ? 9.945 -13.906 2.648 1 98 9 ASP B O 1
ATOM 636 N N . ASP B 1 10 ? 9.391 -13.109 0.658 1 97.12 10 ASP B N 1
ATOM 637 C CA . ASP B 1 10 ? 9.898 -11.773 0.946 1 97.12 10 ASP B CA 1
ATOM 638 C C . ASP B 1 10 ? 9.195 -11.172 2.164 1 97.12 10 ASP B C 1
ATOM 640 O O . ASP B 1 10 ? 7.98 -11.297 2.309 1 97.12 10 ASP B O 1
ATOM 644 N N . ALA B 1 11 ? 9.945 -10.445 3.055 1 94.81 11 ALA B N 1
ATOM 645 C CA . ALA B 1 11 ? 9.398 -9.914 4.297 1 94.81 11 ALA B CA 1
ATOM 646 C C . ALA B 1 11 ? 8.266 -8.93 4.016 1 94.81 11 ALA B C 1
ATOM 648 O O . ALA B 1 11 ? 7.223 -8.961 4.676 1 94.81 11 ALA B O 1
ATOM 649 N N . THR B 1 12 ? 8.43 -8.086 3.068 1 93.94 12 THR B N 1
ATOM 650 C CA . THR B 1 12 ? 7.387 -7.121 2.732 1 93.94 12 THR B CA 1
ATOM 651 C C . THR B 1 12 ? 6.184 -7.82 2.109 1 93.94 12 THR B C 1
ATOM 653 O O . THR B 1 12 ? 5.039 -7.465 2.393 1 93.94 12 THR B O 1
ATOM 656 N N . ALA B 1 13 ? 6.43 -8.789 1.326 1 97.31 13 ALA B N 1
ATOM 657 C CA . ALA B 1 13 ? 5.348 -9.578 0.742 1 97.31 13 ALA B CA 1
ATOM 658 C C . ALA B 1 13 ? 4.492 -10.219 1.828 1 97.31 13 ALA B C 1
ATOM 660 O O . ALA B 1 13 ? 3.262 -10.156 1.777 1 97.31 13 ALA B O 1
ATOM 661 N N . GLN B 1 14 ? 5.199 -10.781 2.783 1 96.62 14 GLN B N 1
ATOM 662 C CA . GLN B 1 14 ? 4.484 -11.422 3.883 1 96.62 14 GLN B CA 1
ATOM 663 C C . GLN B 1 14 ? 3.703 -10.398 4.703 1 96.62 14 GLN B C 1
ATOM 665 O O . GLN B 1 14 ? 2.555 -10.641 5.078 1 96.62 14 GLN B O 1
ATOM 670 N N . ALA B 1 15 ? 4.305 -9.25 4.977 1 94.25 15 ALA B N 1
ATOM 671 C CA . ALA B 1 15 ? 3.662 -8.188 5.75 1 94.25 15 ALA B CA 1
ATOM 672 C C . ALA B 1 15 ? 2.385 -7.707 5.066 1 94.25 15 ALA B C 1
ATOM 674 O O . ALA B 1 15 ? 1.404 -7.371 5.734 1 94.25 15 ALA B O 1
ATOM 675 N N . LEU B 1 16 ? 2.314 -7.816 3.717 1 96.69 16 LEU B N 1
ATOM 676 C CA . LEU B 1 16 ? 1.178 -7.332 2.943 1 96.69 16 LEU B CA 1
ATOM 677 C C . LEU B 1 16 ? 0.292 -8.492 2.496 1 96.69 16 LEU B C 1
ATOM 679 O O . LEU B 1 16 ? -0.616 -8.305 1.683 1 96.69 16 LEU B O 1
ATOM 683 N N . SER B 1 17 ? 0.608 -9.75 2.893 1 97.5 17 SER B N 1
ATOM 684 C CA . SER B 1 17 ? -0.14 -10.953 2.529 1 97.5 17 SER B CA 1
ATOM 685 C C . SER B 1 17 ? -0.152 -11.156 1.018 1 97.5 17 SER B C 1
ATOM 687 O O . SER B 1 17 ? -1.174 -11.547 0.448 1 97.5 17 SER B O 1
ATOM 689 N N . TYR B 1 18 ? 0.884 -10.812 0.473 1 98.31 18 TYR B N 1
ATOM 690 C CA . TYR B 1 18 ? 0.988 -10.969 -0.973 1 98.31 18 TYR B CA 1
ATOM 691 C C . TYR B 1 18 ? 0.932 -12.438 -1.366 1 98.31 18 TYR B C 1
ATOM 693 O O . TYR B 1 18 ? 1.503 -13.297 -0.684 1 98.31 18 TYR B O 1
ATOM 701 N N . THR B 1 19 ? 0.32 -12.711 -2.543 1 98.88 19 THR B N 1
ATOM 702 C CA . THR B 1 19 ? 0.279 -14.031 -3.166 1 98.88 19 THR B CA 1
ATOM 703 C C . THR B 1 19 ? 0.345 -13.914 -4.684 1 98.88 19 THR B C 1
ATOM 705 O O . THR B 1 19 ? -0.116 -12.922 -5.258 1 98.88 19 THR B O 1
ATOM 708 N N . HIS B 1 20 ? 0.892 -14.977 -5.363 1 98.75 20 HIS B N 1
ATOM 709 C CA . HIS B 1 20 ? 0.958 -14.992 -6.82 1 98.75 20 HIS B CA 1
ATOM 710 C C . HIS B 1 20 ? -0.417 -15.25 -7.43 1 98.75 20 HIS B C 1
ATOM 712 O O . HIS B 1 20 ? -0.625 -15.016 -8.625 1 98.75 20 HIS B O 1
ATOM 718 N N . ASP B 1 21 ? -1.258 -15.812 -6.613 1 98.69 21 ASP B N 1
ATOM 719 C CA . ASP B 1 21 ? -2.562 -16.25 -7.102 1 98.69 21 ASP B CA 1
ATOM 720 C C . ASP B 1 21 ? -3.684 -15.758 -6.195 1 98.69 21 ASP B C 1
ATOM 722 O O . ASP B 1 21 ? -3.875 -16.281 -5.094 1 98.69 21 ASP B O 1
ATOM 726 N N . ALA B 1 22 ? -4.508 -14.875 -6.711 1 98.56 22 ALA B N 1
ATOM 727 C CA . ALA B 1 22 ? -5.57 -14.219 -5.945 1 98.56 22 ALA B CA 1
ATOM 728 C C . ALA B 1 22 ? -6.738 -15.172 -5.703 1 98.56 22 ALA B C 1
ATOM 730 O O . ALA B 1 22 ? -7.57 -14.93 -4.828 1 98.56 22 ALA B O 1
ATOM 731 N N . SER B 1 23 ? -6.895 -16.141 -6.508 1 97.81 23 SER B N 1
ATOM 732 C CA . SER B 1 23 ? -8.078 -17 -6.449 1 97.81 23 SER B CA 1
ATOM 733 C C . SER B 1 23 ? -8.188 -17.703 -5.102 1 97.81 23 SER B C 1
ATOM 735 O O . SER B 1 23 ? -9.258 -18.172 -4.723 1 97.81 23 SER B O 1
ATOM 737 N N . GLY B 1 24 ? -7.129 -17.734 -4.305 1 96.12 24 GLY B N 1
ATOM 738 C CA . GLY B 1 24 ? -7.125 -18.422 -3.029 1 96.12 24 GLY B CA 1
ATOM 739 C C . GLY B 1 24 ? -7.129 -17.484 -1.836 1 96.12 24 GLY B C 1
ATOM 740 O O . GLY B 1 24 ? -7 -17.938 -0.692 1 96.12 24 GLY B O 1
ATOM 741 N N . VAL B 1 25 ? -7.391 -16.281 -1.996 1 97.75 25 VAL B N 1
ATOM 742 C CA . VAL B 1 25 ? -7.262 -15.297 -0.922 1 97.75 25 VAL B CA 1
ATOM 743 C C . VAL B 1 25 ? -8.5 -15.344 -0.027 1 97.75 25 VAL B C 1
ATOM 745 O O . VAL B 1 25 ? -9.625 -15.352 -0.521 1 97.75 25 VAL B O 1
ATOM 748 N N . THR B 1 26 ? -8.227 -15.375 1.245 1 96.81 26 THR B N 1
ATOM 749 C CA . THR B 1 26 ? -9.305 -15.383 2.227 1 96.81 26 THR B CA 1
ATOM 750 C C . THR B 1 26 ? -9.172 -14.211 3.193 1 96.81 26 THR B C 1
ATOM 752 O O . THR B 1 26 ? -9.852 -14.172 4.223 1 96.81 26 THR B O 1
ATOM 755 N N . HIS B 1 27 ? -8.391 -13.328 2.941 1 95.19 27 HIS B N 1
ATOM 756 C CA . HIS B 1 27 ? -8.164 -12.156 3.779 1 95.19 27 HIS B CA 1
ATOM 757 C C . HIS B 1 27 ? -9.414 -11.289 3.863 1 95.19 27 HIS B C 1
ATOM 759 O O . HIS B 1 27 ? -10.117 -11.117 2.869 1 95.19 27 HIS B O 1
ATOM 765 N N . ASP B 1 28 ? -9.656 -10.594 4.926 1 92.31 28 ASP B N 1
ATOM 766 C CA . ASP B 1 28 ? -10.867 -9.82 5.18 1 92.31 28 ASP B CA 1
ATOM 767 C C . ASP B 1 28 ? -10.969 -8.633 4.219 1 92.31 28 ASP B C 1
ATOM 769 O O . ASP B 1 28 ? -12.07 -8.211 3.867 1 92.31 28 ASP B O 1
ATOM 773 N N . SER B 1 29 ? -9.875 -8.117 3.807 1 90.69 29 SER B N 1
ATOM 774 C CA . SER B 1 29 ? -9.875 -6.926 2.965 1 90.69 29 SER B CA 1
ATOM 775 C C . SER B 1 29 ? -9.969 -7.293 1.487 1 90.69 29 SER B C 1
ATOM 777 O O . SER B 1 29 ? -10.008 -6.41 0.625 1 90.69 29 SER B O 1
ATOM 779 N N . TYR B 1 30 ? -9.992 -8.609 1.186 1 95.75 30 TYR B N 1
ATOM 780 C CA . TYR B 1 30 ? -10.039 -9.047 -0.204 1 95.75 30 TYR B CA 1
ATOM 781 C C . TYR B 1 30 ? -11.375 -8.695 -0.847 1 95.75 30 TYR B C 1
ATOM 783 O O . TYR B 1 30 ? -12.438 -8.969 -0.281 1 95.75 30 TYR B O 1
ATOM 791 N N . GLN B 1 31 ? -11.328 -8.008 -1.972 1 94.19 31 GLN B N 1
ATOM 792 C CA . GLN B 1 31 ? -12.5 -7.766 -2.814 1 94.19 31 GLN B CA 1
ATOM 793 C C . GLN B 1 31 ? -12.547 -8.75 -3.979 1 94.19 31 GLN B C 1
ATOM 795 O O . GLN B 1 31 ? -11.578 -8.891 -4.727 1 94.19 31 GLN B O 1
ATOM 800 N N . GLU B 1 32 ? -13.633 -9.43 -4.125 1 96.06 32 GLU B N 1
ATOM 801 C CA . GLU B 1 32 ? -13.781 -10.414 -5.191 1 96.06 32 GLU B CA 1
ATOM 802 C C . GLU B 1 32 ? -13.344 -9.844 -6.535 1 96.06 32 GLU B C 1
ATOM 804 O O . GLU B 1 32 ? -13.703 -8.711 -6.883 1 96.06 32 GLU B O 1
ATOM 809 N N . GLY B 1 33 ? -12.492 -10.586 -7.199 1 97.25 33 GLY B N 1
ATOM 810 C CA . GLY B 1 33 ? -12.031 -10.172 -8.516 1 97.25 33 GLY B CA 1
ATOM 811 C C . GLY B 1 33 ? -10.805 -9.289 -8.469 1 97.25 33 GLY B C 1
ATOM 812 O O . GLY B 1 33 ? -10.188 -9.016 -9.5 1 97.25 33 GLY B O 1
ATOM 813 N N . SER B 1 34 ? -10.414 -8.773 -7.281 1 97.81 34 SER B N 1
ATOM 814 C CA . SER B 1 34 ? -9.234 -7.926 -7.141 1 97.81 34 SER B CA 1
ATOM 815 C C . SER B 1 34 ? -7.957 -8.711 -7.406 1 97.81 34 SER B C 1
ATOM 817 O O . SER B 1 34 ? -7.805 -9.844 -6.934 1 97.81 34 SER B O 1
ATOM 819 N N . ARG B 1 35 ? -7.094 -8.117 -8.227 1 97.94 35 ARG B N 1
ATOM 820 C CA . ARG B 1 35 ? -5.805 -8.703 -8.594 1 97.94 35 ARG B CA 1
ATOM 821 C C . ARG B 1 35 ? -4.805 -7.621 -8.984 1 97.94 35 ARG B C 1
ATOM 823 O O . ARG B 1 35 ? -5.184 -6.469 -9.219 1 97.94 35 ARG B O 1
ATOM 830 N N . CYS B 1 36 ? -3.537 -7.949 -9.102 1 98.38 36 CYS B N 1
ATOM 831 C CA . CYS B 1 36 ? -2.484 -6.988 -9.406 1 98.38 36 CYS B CA 1
ATOM 832 C C . CYS B 1 36 ? -2.779 -6.25 -10.711 1 98.38 36 CYS B C 1
ATOM 834 O O . CYS B 1 36 ? -2.607 -5.035 -10.789 1 98.38 36 CYS B O 1
ATOM 836 N N . SER B 1 37 ? -3.23 -6.961 -11.695 1 97.38 37 SER B N 1
ATOM 837 C CA . SER B 1 37 ? -3.381 -6.375 -13.023 1 97.38 37 SER B CA 1
ATOM 838 C C . SER B 1 37 ? -4.422 -5.262 -13.023 1 97.38 37 SER B C 1
ATOM 840 O O . SER B 1 37 ? -4.445 -4.43 -13.93 1 97.38 37 SER B O 1
ATOM 842 N N . ASN B 1 38 ? -5.32 -5.273 -12.047 1 97.12 38 ASN B N 1
ATOM 843 C CA . ASN B 1 38 ? -6.309 -4.203 -12 1 97.12 38 ASN B CA 1
ATOM 844 C C . ASN B 1 38 ? -6.129 -3.322 -10.766 1 97.12 38 ASN B C 1
ATOM 846 O O . ASN B 1 38 ? -7.07 -2.652 -10.336 1 97.12 38 ASN B O 1
ATOM 850 N N . CYS B 1 39 ? -5.012 -3.4 -10.234 1 97.38 39 CYS B N 1
ATOM 851 C CA . CYS B 1 39 ? -4.582 -2.568 -9.117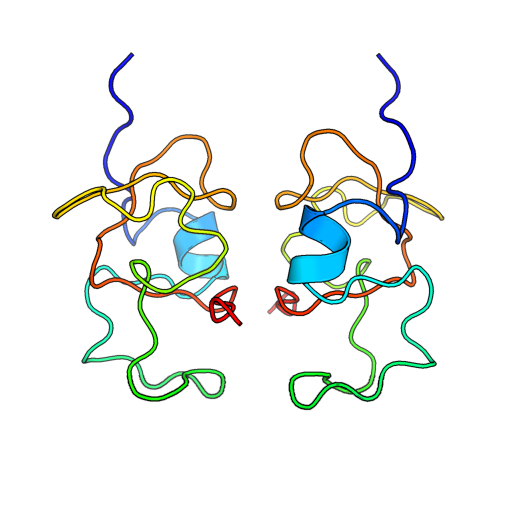 1 97.38 39 CYS B CA 1
ATOM 852 C C . CYS B 1 39 ? -3.945 -1.275 -9.609 1 97.38 39 CYS B C 1
ATOM 854 O O . CYS B 1 39 ? -3.141 -1.292 -10.547 1 97.38 39 CYS B O 1
ATOM 856 N N . LEU B 1 40 ? -4.324 -0.111 -8.969 1 96.06 40 LEU B N 1
ATOM 857 C CA . LEU B 1 40 ? -3.764 1.189 -9.32 1 96.06 40 LEU B CA 1
ATOM 858 C C . LEU B 1 40 ? -2.248 1.195 -9.141 1 96.06 40 LEU B C 1
ATOM 860 O O . LEU B 1 40 ? -1.54 1.927 -9.836 1 96.06 40 LEU B O 1
ATOM 864 N N . LEU B 1 41 ? -1.682 0.36 -8.258 1 96.81 41 LEU B N 1
ATOM 865 C CA . LEU B 1 41 ? -0.263 0.351 -7.918 1 96.81 41 LEU B CA 1
ATOM 866 C C . LEU B 1 41 ? 0.524 -0.509 -8.898 1 96.81 41 LEU B C 1
ATOM 868 O O . LEU B 1 41 ? 1.756 -0.452 -8.93 1 96.81 41 LEU B O 1
ATOM 872 N N . TYR B 1 42 ? -0.231 -1.332 -9.711 1 97.12 42 TYR B N 1
ATOM 873 C CA . TYR B 1 42 ? 0.346 -2.014 -10.859 1 97.12 42 TYR B CA 1
ATOM 874 C C . TYR B 1 42 ? 0.691 -1.021 -11.961 1 97.12 42 TYR B C 1
ATOM 876 O O . TYR B 1 42 ? -0.179 -0.62 -12.742 1 97.12 42 TYR B O 1
ATOM 884 N N . SER B 1 43 ? 1.956 -0.606 -12.062 1 93.38 43 SER B N 1
ATOM 885 C CA . SER B 1 43 ? 2.338 0.642 -12.719 1 93.38 43 SER B CA 1
ATOM 886 C C . SER B 1 43 ? 2.32 0.5 -14.234 1 93.38 43 SER B C 1
ATOM 888 O O . SER B 1 43 ? 2.311 1.499 -14.961 1 93.38 43 SER B O 1
ATOM 890 N N . ASN B 1 44 ? 2.422 -0.588 -14.758 1 94.06 44 ASN B N 1
ATOM 891 C CA . ASN B 1 44 ? 2.219 -0.852 -16.172 1 94.06 44 ASN B CA 1
ATOM 892 C C . ASN B 1 44 ? 1.021 -1.767 -16.406 1 94.06 44 ASN B C 1
ATOM 894 O O . ASN B 1 44 ? 1.154 -2.992 -16.391 1 94.06 44 ASN B O 1
ATOM 898 N N . PRO B 1 45 ? -0.121 -1.201 -16.719 1 90.44 45 PRO B N 1
ATOM 899 C CA . PRO B 1 45 ? -1.35 -1.992 -16.812 1 90.44 45 PRO B CA 1
ATOM 900 C C . PRO B 1 45 ? -1.307 -3 -17.953 1 90.44 45 PRO B C 1
ATOM 902 O O . PRO B 1 45 ? -2.082 -3.959 -17.969 1 90.44 45 PRO B O 1
ATOM 905 N N . ASP B 1 46 ? -0.393 -2.863 -18.875 1 93.94 46 ASP B N 1
ATOM 906 C CA . ASP B 1 46 ? -0.347 -3.729 -20.047 1 93.94 46 ASP B CA 1
ATOM 907 C C . ASP B 1 46 ? 0.65 -4.867 -19.859 1 93.94 46 ASP B C 1
ATOM 909 O O . ASP B 1 46 ? 0.76 -5.754 -20.703 1 93.94 46 ASP B O 1
ATOM 913 N N . ALA B 1 47 ? 1.34 -4.848 -18.75 1 95.44 47 ALA B N 1
ATOM 914 C CA . ALA B 1 47 ? 2.283 -5.93 -18.484 1 95.44 47 ALA B CA 1
ATOM 915 C C . ALA B 1 47 ? 1.558 -7.258 -18.297 1 95.44 47 ALA B C 1
ATOM 917 O O . ALA B 1 47 ? 0.563 -7.34 -17.578 1 95.44 47 ALA B O 1
ATOM 918 N N . LYS B 1 48 ? 2.17 -8.281 -19 1 95.81 48 LYS B N 1
ATOM 919 C CA . LYS B 1 48 ? 1.561 -9.609 -18.922 1 95.81 48 LYS B CA 1
ATOM 920 C C . LYS B 1 48 ? 2.381 -10.547 -18.047 1 95.81 48 LYS B C 1
ATOM 922 O O . LYS B 1 48 ? 3.6 -10.398 -17.938 1 95.81 48 LYS B O 1
ATOM 927 N N . ASP B 1 49 ? 1.653 -11.555 -17.375 1 97.44 49 ASP B N 1
ATOM 928 C CA . ASP B 1 49 ? 2.203 -12.594 -16.516 1 97.44 49 ASP B CA 1
ATOM 929 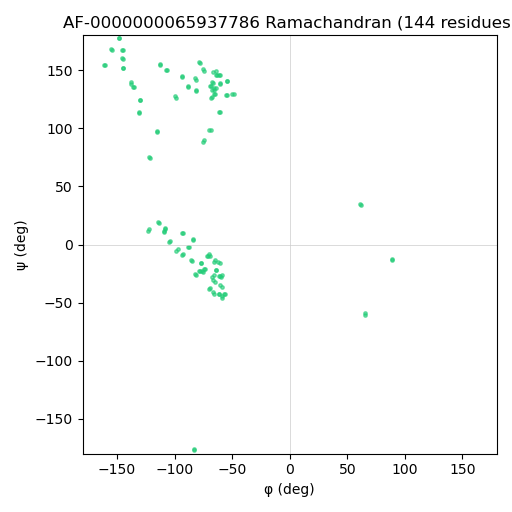C C . ASP B 1 49 ? 2.82 -11.992 -15.25 1 97.44 49 ASP B C 1
ATOM 931 O O . ASP B 1 49 ? 2.404 -12.32 -14.133 1 97.44 49 ASP B O 1
ATOM 935 N N . TRP B 1 50 ? 3.854 -11.109 -15.477 1 98.44 50 TRP B N 1
ATOM 936 C CA . TRP B 1 50 ? 4.523 -10.406 -14.391 1 98.44 50 TRP B CA 1
ATOM 937 C C . TRP B 1 50 ? 4.727 -8.93 -14.727 1 98.44 50 TRP B C 1
ATOM 939 O O . TRP B 1 50 ? 5.055 -8.594 -15.867 1 98.44 50 TRP B O 1
ATOM 949 N N . GLY B 1 51 ? 4.441 -7.973 -13.734 1 98.12 51 GLY B N 1
ATOM 950 C CA . GLY B 1 51 ? 4.547 -6.547 -13.984 1 98.12 51 GLY B CA 1
ATOM 951 C C . GLY B 1 51 ? 5.023 -5.758 -12.781 1 98.12 51 GLY B C 1
ATOM 952 O O . GLY B 1 51 ? 5.125 -6.305 -11.68 1 98.12 51 GLY B O 1
ATOM 953 N N . PRO B 1 52 ? 5.383 -4.496 -13.016 1 97.62 52 PRO B N 1
ATOM 954 C CA . PRO B 1 52 ? 5.895 -3.621 -11.961 1 97.62 52 PRO B CA 1
ATOM 955 C C . PRO B 1 52 ? 4.797 -3.127 -11.016 1 97.62 52 PRO B C 1
ATOM 957 O O . PRO B 1 52 ? 3.641 -2.998 -11.43 1 97.62 52 PRO B O 1
ATOM 960 N N . CYS B 1 53 ? 5.242 -2.912 -9.781 1 97.38 53 CYS B N 1
ATOM 961 C CA . CYS B 1 53 ? 4.359 -2.436 -8.727 1 97.38 53 CYS B CA 1
ATOM 962 C C . CYS B 1 53 ? 5.039 -1.359 -7.887 1 97.38 53 CYS B C 1
ATOM 964 O O . CYS B 1 53 ? 6.203 -1.507 -7.508 1 97.38 53 CYS B O 1
ATOM 966 N N . SER B 1 54 ? 4.285 -0.3 -7.547 1 94.56 54 SER B N 1
ATOM 967 C CA . SER B 1 54 ? 4.832 0.829 -6.805 1 94.56 54 SER B CA 1
ATOM 968 C C . SER B 1 54 ? 5.242 0.416 -5.395 1 94.56 54 SER B C 1
ATOM 970 O O . SER B 1 54 ? 6.172 0.989 -4.82 1 94.56 54 SER B O 1
ATOM 972 N N . VAL B 1 55 ? 4.605 -0.623 -4.855 1 95.75 55 VAL B N 1
ATOM 973 C CA . VAL B 1 55 ? 4.852 -1.07 -3.49 1 95.75 55 VAL B CA 1
ATOM 974 C C . VAL B 1 55 ? 6.094 -1.96 -3.455 1 95.75 55 VAL B C 1
ATOM 976 O O . VAL B 1 55 ? 6.719 -2.121 -2.404 1 95.75 55 VAL B O 1
ATOM 979 N N . PHE B 1 56 ? 6.402 -2.57 -4.527 1 96.25 56 PHE B N 1
ATOM 980 C CA . PHE B 1 56 ? 7.555 -3.449 -4.668 1 96.25 56 PHE B CA 1
ATOM 981 C C . PHE B 1 56 ? 8.469 -2.967 -5.793 1 96.25 56 PHE B C 1
ATOM 983 O O . PHE B 1 56 ? 8.656 -3.672 -6.785 1 96.25 56 PHE B O 1
ATOM 990 N N . PRO B 1 57 ? 9.234 -1.861 -5.504 1 93.5 57 PRO B N 1
ATOM 991 C CA . PRO B 1 57 ? 9.953 -1.22 -6.609 1 93.5 57 PRO B CA 1
ATOM 992 C C . PRO B 1 57 ? 11.133 -2.053 -7.109 1 93.5 57 PRO B C 1
ATOM 994 O O . PRO B 1 57 ? 11.648 -1.807 -8.203 1 93.5 57 PRO B O 1
ATOM 997 N N . LYS B 1 58 ? 11.484 -3.061 -6.426 1 94.19 58 LYS B N 1
ATOM 998 C CA . LYS B 1 58 ? 12.656 -3.84 -6.812 1 94.19 58 LYS B CA 1
ATOM 999 C C . LYS B 1 58 ? 12.258 -5.203 -7.363 1 94.19 58 LYS B C 1
ATOM 1001 O O . LYS B 1 58 ? 13.102 -6.078 -7.551 1 94.19 58 LYS B O 1
ATOM 1006 N N . HIS B 1 59 ? 10.938 -5.367 -7.617 1 97.94 59 HIS B N 1
ATOM 1007 C CA . HIS B 1 59 ? 10.469 -6.68 -8.039 1 97.94 59 HIS B CA 1
ATOM 1008 C C . HIS B 1 59 ? 9.328 -6.559 -9.055 1 97.94 59 HIS B C 1
ATOM 1010 O O . HIS B 1 59 ? 8.727 -5.492 -9.188 1 97.94 59 HIS B O 1
ATOM 1016 N N . LEU B 1 60 ? 9.133 -7.625 -9.773 1 98.56 60 LEU B N 1
ATOM 1017 C CA . LEU B 1 60 ? 7.895 -7.836 -10.516 1 98.56 60 LEU B CA 1
ATOM 1018 C C . LEU B 1 60 ? 6.895 -8.648 -9.695 1 98.56 60 LEU B C 1
ATOM 1020 O O . LEU B 1 60 ? 7.285 -9.578 -8.984 1 98.56 60 LEU B O 1
ATOM 1024 N N . VAL B 1 61 ? 5.633 -8.32 -9.859 1 98.75 61 VAL B N 1
ATOM 1025 C CA . VAL B 1 61 ? 4.574 -9.086 -9.211 1 98.75 61 VAL B CA 1
ATOM 1026 C C . VAL B 1 61 ? 3.752 -9.828 -10.258 1 98.75 61 VAL B C 1
ATOM 1028 O O . VAL B 1 61 ? 3.717 -9.438 -11.422 1 98.75 61 VAL B O 1
ATOM 1031 N N . ALA B 1 62 ? 3.121 -10.922 -9.844 1 98.81 62 ALA B N 1
ATOM 1032 C CA . ALA B 1 62 ? 2.268 -11.688 -10.75 1 98.81 62 ALA B CA 1
ATOM 1033 C C . ALA B 1 62 ? 1.028 -10.891 -11.141 1 98.81 62 ALA B C 1
ATOM 1035 O O . ALA B 1 6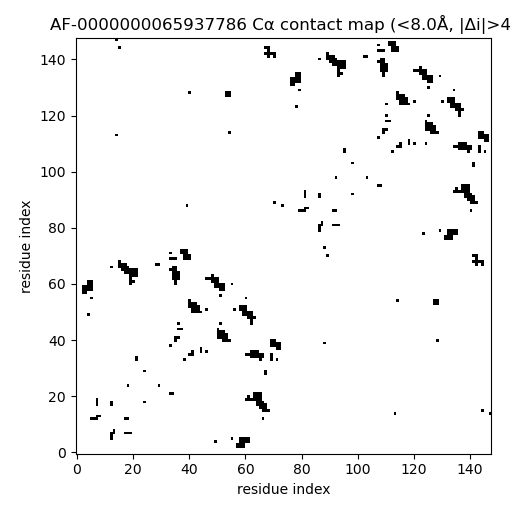2 ? 0.371 -10.297 -10.281 1 98.81 62 ALA B O 1
ATOM 1036 N N . GLU B 1 63 ? 0.649 -10.984 -12.406 1 98.19 63 GLU B N 1
ATOM 1037 C CA . GLU B 1 63 ? -0.538 -10.289 -12.898 1 98.19 63 GLU B CA 1
ATOM 1038 C C . GLU B 1 63 ? -1.791 -10.75 -12.156 1 98.19 63 GLU B C 1
ATOM 1040 O O . GLU B 1 63 ? -2.695 -9.953 -11.898 1 98.19 63 GLU B O 1
ATOM 1045 N N . GLY B 1 64 ? -1.821 -12.039 -11.805 1 98.38 64 GLY B N 1
ATOM 1046 C CA . GLY B 1 64 ? -2.963 -12.625 -11.117 1 98.38 64 GLY B CA 1
ATOM 1047 C C . GLY B 1 64 ? -2.822 -12.625 -9.609 1 98.38 64 GLY B C 1
ATOM 1048 O O . GLY B 1 64 ? -3.619 -13.242 -8.906 1 98.38 64 GLY B O 1
ATOM 1049 N N . GLY B 1 65 ? -1.779 -11.906 -9.102 1 98.75 65 GLY B N 1
ATOM 1050 C CA . GLY B 1 65 ? -1.534 -11.852 -7.668 1 98.75 65 GLY B CA 1
ATOM 1051 C C . GLY B 1 65 ? -2.381 -10.812 -6.953 1 98.75 65 GLY B C 1
ATOM 1052 O O . GLY B 1 65 ? -3.348 -10.297 -7.516 1 98.75 65 GLY B O 1
ATOM 1053 N N . TRP B 1 66 ? -2.076 -10.75 -5.711 1 98.81 66 TRP B N 1
ATOM 1054 C CA . TRP B 1 66 ? -2.805 -9.805 -4.871 1 98.81 66 TRP B CA 1
ATOM 1055 C C . TRP B 1 66 ? -2.043 -9.523 -3.58 1 98.81 66 TRP B C 1
ATOM 1057 O O . TRP B 1 66 ? -1.336 -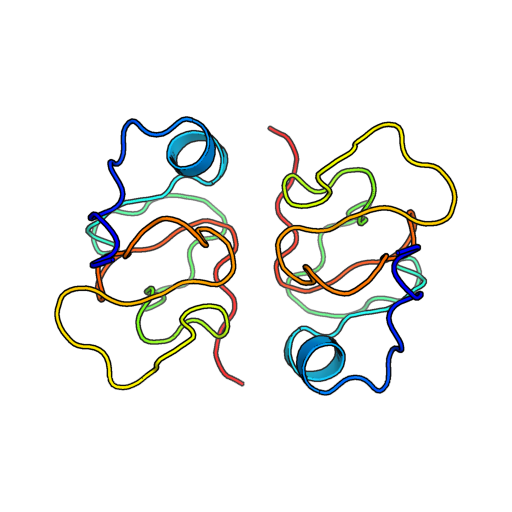10.398 -3.068 1 98.81 66 TRP B O 1
ATOM 1067 N N . CYS B 1 67 ? -2.32 -8.352 -3.039 1 98.38 67 CYS B N 1
ATOM 1068 C CA . CYS B 1 67 ? -1.895 -8.023 -1.684 1 98.38 67 CYS B CA 1
ATOM 1069 C C . CYS B 1 67 ? -2.885 -7.082 -1.012 1 98.38 67 CYS B C 1
ATOM 1071 O O . CYS B 1 67 ? -3.82 -6.602 -1.652 1 98.38 67 CYS B O 1
ATOM 1073 N N . THR B 1 68 ? -2.629 -6.746 0.268 1 96.38 68 THR B N 1
ATOM 1074 C CA . THR B 1 68 ? -3.588 -5.992 1.069 1 96.38 68 THR B CA 1
ATOM 1075 C C . THR B 1 68 ? -3.574 -4.516 0.684 1 96.38 68 THR B C 1
ATOM 1077 O O . THR B 1 68 ? -4.488 -3.77 1.043 1 96.38 68 THR B O 1
ATOM 1080 N N . ALA B 1 69 ? -2.58 -4.047 -0.015 1 96.56 69 ALA B N 1
ATOM 1081 C CA . ALA B 1 69 ? -2.518 -2.648 -0.429 1 96.56 69 ALA B CA 1
ATOM 1082 C C . ALA B 1 69 ? -3.303 -2.422 -1.718 1 96.56 69 ALA B C 1
ATOM 1084 O O . ALA B 1 69 ? -3.33 -1.309 -2.246 1 96.56 69 ALA B O 1
ATOM 1085 N N . TRP B 1 70 ? -3.984 -3.457 -2.221 1 96.94 70 TRP B N 1
ATOM 1086 C CA . TRP B 1 70 ? -4.723 -3.375 -3.479 1 96.94 70 TRP B CA 1
ATOM 1087 C C . TRP B 1 70 ? -5.723 -2.225 -3.447 1 96.94 70 TRP B C 1
ATOM 1089 O O . TRP B 1 70 ? -6.465 -2.064 -2.475 1 96.94 70 TRP B O 1
ATOM 1099 N N . VAL B 1 71 ? -5.594 -1.458 -4.477 1 94.5 71 VAL B N 1
ATOM 1100 C CA . VAL B 1 71 ? -6.551 -0.385 -4.715 1 94.5 71 VAL B CA 1
ATOM 1101 C C . VAL B 1 71 ? -7.055 -0.454 -6.156 1 94.5 71 VAL B C 1
ATOM 1103 O O . VAL B 1 71 ? -6.262 -0.516 -7.098 1 94.5 71 VAL B O 1
ATOM 1106 N N . GLY B 1 72 ? -8.367 -0.539 -6.277 1 93.38 72 GLY B N 1
ATOM 1107 C CA . GLY B 1 72 ? -8.945 -0.599 -7.609 1 93.38 72 GLY B CA 1
ATOM 1108 C C . GLY B 1 72 ? -8.641 0.629 -8.445 1 93.38 72 GLY B C 1
ATOM 1109 O O . GLY B 1 72 ? -8.508 1.733 -7.914 1 93.38 72 GLY B O 1
ATOM 1110 N N . ARG B 1 73 ? -8.477 0.343 -9.82 1 85.88 73 ARG B N 1
ATOM 1111 C CA . ARG B 1 73 ? -8.367 1.457 -10.758 1 85.88 73 ARG B CA 1
ATOM 1112 C C . ARG B 1 73 ? -9.727 2.119 -10.969 1 85.88 73 ARG B C 1
ATOM 1114 O O . ARG B 1 73 ? -10.734 1.435 -11.141 1 85.88 73 ARG B O 1
ATOM 1121 N N . GLY B 1 74 ? -10.117 3.133 -10.188 1 65.56 74 GLY B N 1
ATOM 1122 C CA . GLY B 1 74 ? -11.359 3.865 -10.391 1 65.56 74 GLY B CA 1
ATOM 1123 C C . GLY B 1 74 ? -12 3.602 -11.742 1 65.56 74 GLY B C 1
ATOM 1124 O O . GLY B 1 74 ? -11.336 3.127 -12.664 1 65.56 74 GLY B O 1
#

Nearest PDB structures (foldseek):
  1hpi-assembly1_A  TM=9.872E-01  e=2.085E-11  Ectothiorhodospira shaposhnikovii
  1hlq-assembly1_C  TM=9.054E-01  e=3.439E-07  Rhodoferax fermentans
  3hip-assembly1_A  TM=8.312E-01  e=1.029E-05  Marichromatium purpuratum
  1hip-assembly1_A  TM=8.004E-01  e=8.359E-06  Allochromatium vinosum
  7c52-assembly1_b  TM=7.684E-01  e=2.913E-05  Thermochromatium tepidum

Radius of gyration: 14.7 Å; Cα contacts (8 Å, |Δi|>4): 292; chains: 2; bounding box: 34×36×34 Å

InterPro domains:
  IPR000170 High potential iron-sulphur protein [PF01355] (6-72)
  IPR000170 High potential iron-sulphur protein [PS51373] (1-74)
  IPR036369 High potential iron-sulphur protein superfamily [G3DSA:4.10.490.10] (3-72)
  IPR036369 High potential iron-sulphur protein superfamily [SSF57652] (2-73)

Organism: Ectothiorhodospira mobilis (NCBI:txid195064)

Foldseek 3Di:
DDFAADDCPDPLNVVFVKDLALVPDDDPQDDPPFALLFFPQQPDNPDAQWGDGVSCNRHTHGRRMDTNVGDGDD/DDFAADDCPDPLNVVFVKDLALVPDDDPQDDPPFFLLQFPQQPDNPDAQWGDGVSCRRHIHGRRMDTNVGDGDD